Protein AF-A0A0Q5J819-F1 (afdb_monomer_lite)

Sequence (152 aa):
MALVPHTPQAVAESLCVALDPLMTLHGFAAGQPGCSTSTVGVVYCSEHGDFRRRFPALAPDIGYPDDGACTDLNVHIDLDNPARLREVQLDGHGLEELARDAQRDDLQEHIGRLYAVPLGEAIPLLNEVMTAILSTASEASPSERDGPPSPS

Secondary structure (DSSP, 8-state):
-------HHHHHHHHHHHHHHHHHHTTPPPPEEEE-SSEEEEEEEEEHHHHHHH-GGG-TT--S--TT-EEEEEEEEE-SSS-EEEEEEETTEEHHHHHHHTT-GGGHHHHHHHHHS-HHHHHHHHHHHHHHHHHHHHHTS-----PPPPP-

Foldseek 3Di:
DDPDPQALVNLQVVLQVLCVVVLVVLAWDGWDWDDDRFKIKTKTWHQPVVNCLQQVLQPVPDDDRPRPDTFIWMWMWTVPVQIATDFTDTNNHGLCRLCVSLVNNVCPVLSVVRRVDGVVVNSVSVNVSSNSSSVSSRVPPPPPPDDDPDDD

Radius of gyration: 17.73 Å; chains: 1; bounding box: 36×25×71 Å

pLDDT: mean 86.23, std 15.6, range [31.97, 97.94]

Structure (mmCIF, N/CA/C/O backbone):
data_AF-A0A0Q5J819-F1
#
_entry.id   AF-A0A0Q5J819-F1
#
loop_
_atom_site.group_PDB
_atom_site.id
_atom_site.type_symbol
_atom_site.label_atom_id
_atom_site.label_alt_id
_atom_site.label_comp_id
_atom_site.label_asym_id
_atom_site.label_entity_id
_atom_site.label_seq_id
_atom_site.pdbx_PDB_ins_code
_atom_site.Cartn_x
_atom_site.Cartn_y
_atom_site.Cartn_z
_atom_site.occupancy
_atom_site.B_iso_or_equiv
_atom_site.auth_seq_id
_atom_site.auth_comp_id
_atom_site.auth_asym_id
_atom_site.auth_atom_id
_atom_site.pdbx_PDB_model_num
ATOM 1 N N . MET A 1 1 ? 12.360 9.439 -23.973 1.00 37.72 1 MET A N 1
ATOM 2 C CA . MET A 1 1 ? 12.965 9.049 -22.682 1.00 37.72 1 MET A CA 1
ATOM 3 C C . MET A 1 1 ? 13.108 7.542 -22.687 1.00 37.72 1 MET A C 1
ATOM 5 O O . MET A 1 1 ? 12.104 6.869 -22.863 1.00 37.72 1 MET A O 1
ATOM 9 N N . ALA A 1 2 ? 14.335 7.024 -22.621 1.00 31.97 2 ALA A N 1
ATOM 10 C CA . ALA A 1 2 ? 14.568 5.588 -22.512 1.00 31.97 2 ALA A CA 1
ATOM 11 C C . ALA A 1 2 ? 14.198 5.137 -21.092 1.00 31.97 2 ALA A C 1
ATOM 13 O O . ALA A 1 2 ? 14.638 5.762 -20.128 1.00 31.97 2 ALA A O 1
ATOM 14 N N . LEU A 1 3 ? 13.367 4.100 -20.979 1.00 41.97 3 LEU A N 1
ATOM 15 C CA . LEU A 1 3 ? 13.068 3.429 -19.716 1.00 41.97 3 LEU A CA 1
ATOM 16 C C . LEU A 1 3 ? 14.381 2.844 -19.188 1.00 41.97 3 LEU A C 1
ATOM 18 O O . LEU A 1 3 ? 14.974 1.983 -19.836 1.00 41.97 3 LEU A O 1
ATOM 22 N N . VAL A 1 4 ? 14.865 3.342 -18.052 1.00 47.41 4 VAL A N 1
ATOM 23 C CA . VAL A 1 4 ? 15.947 2.676 -17.324 1.00 47.41 4 VAL A CA 1
ATOM 24 C C . VAL A 1 4 ? 15.400 1.299 -16.935 1.00 47.41 4 VAL A C 1
ATOM 26 O O . VAL A 1 4 ? 14.340 1.246 -16.311 1.00 47.41 4 VAL A O 1
ATOM 29 N N . PRO A 1 5 ? 16.036 0.181 -17.331 1.00 51.81 5 PRO A N 1
ATOM 30 C CA . PRO A 1 5 ? 15.616 -1.127 -16.861 1.00 51.81 5 PRO A CA 1
ATOM 31 C C . PRO A 1 5 ? 15.915 -1.188 -15.363 1.00 51.81 5 PRO A C 1
ATOM 33 O O . PRO A 1 5 ? 17.054 -1.400 -14.950 1.00 51.81 5 PRO A O 1
ATOM 36 N N . HIS A 1 6 ? 14.901 -0.934 -14.543 1.00 68.12 6 HIS A N 1
ATOM 37 C CA . HIS A 1 6 ? 14.992 -1.158 -13.112 1.00 68.12 6 HIS A CA 1
ATOM 38 C C . HIS A 1 6 ? 15.023 -2.673 -12.903 1.00 68.12 6 HIS A C 1
ATOM 40 O O . HIS A 1 6 ? 14.129 -3.389 -13.352 1.00 68.12 6 HIS A O 1
ATOM 46 N N . THR A 1 7 ? 16.086 -3.182 -12.279 1.00 88.69 7 THR A N 1
ATOM 47 C CA . THR A 1 7 ? 16.115 -4.577 -11.829 1.00 88.69 7 THR A CA 1
ATOM 48 C C . THR A 1 7 ? 14.938 -4.820 -10.873 1.00 88.69 7 THR A C 1
ATOM 50 O O . THR A 1 7 ? 14.497 -3.867 -10.224 1.00 88.69 7 THR A O 1
ATOM 53 N N . PRO A 1 8 ? 14.443 -6.065 -10.725 1.00 92.06 8 PRO A N 1
ATOM 54 C CA . PRO A 1 8 ? 13.423 -6.386 -9.720 1.00 92.06 8 PRO A CA 1
ATOM 55 C C . PRO A 1 8 ? 13.760 -5.803 -8.337 1.00 92.06 8 PRO A C 1
ATOM 57 O O . PRO A 1 8 ? 12.927 -5.175 -7.691 1.00 92.06 8 PRO A O 1
ATOM 60 N N . GLN A 1 9 ? 15.032 -5.907 -7.943 1.00 92.25 9 GLN A N 1
ATOM 61 C CA . GLN A 1 9 ? 15.551 -5.334 -6.705 1.00 92.25 9 GLN A CA 1
ATOM 62 C C . GLN A 1 9 ? 15.397 -3.803 -6.638 1.00 92.25 9 GLN A C 1
ATOM 64 O O . GLN A 1 9 ? 14.904 -3.287 -5.642 1.00 92.25 9 GLN A O 1
ATOM 69 N N . ALA A 1 10 ? 15.756 -3.069 -7.697 1.00 90.31 10 ALA A N 1
ATOM 70 C CA . ALA A 1 10 ? 15.626 -1.610 -7.720 1.00 90.31 10 ALA A CA 1
ATOM 71 C C . ALA A 1 10 ? 14.158 -1.147 -7.672 1.00 90.31 10 ALA A C 1
ATOM 73 O O . ALA A 1 10 ? 13.861 -0.084 -7.124 1.00 90.31 10 ALA A O 1
ATOM 74 N N . VAL A 1 11 ? 13.235 -1.935 -8.236 1.00 91.50 11 VAL A N 1
ATOM 75 C CA . VAL A 1 11 ? 11.789 -1.692 -8.115 1.00 91.50 11 VAL A CA 1
ATOM 76 C C . VAL A 1 11 ? 11.342 -1.855 -6.662 1.00 91.50 11 VAL A C 1
ATOM 78 O O . VAL A 1 11 ? 10.661 -0.974 -6.141 1.00 91.50 11 VAL A O 1
ATOM 81 N N . ALA A 1 12 ? 11.768 -2.933 -5.997 1.00 93.12 12 ALA A N 1
ATOM 82 C CA . ALA A 1 12 ? 11.450 -3.187 -4.593 1.00 93.12 12 ALA A CA 1
ATOM 83 C C . ALA A 1 12 ? 11.982 -2.074 -3.676 1.00 93.12 12 ALA A C 1
ATOM 85 O O . ALA A 1 12 ? 11.243 -1.525 -2.867 1.00 93.12 12 ALA A O 1
ATOM 86 N N . GLU A 1 13 ? 13.239 -1.669 -3.864 1.00 92.50 13 GLU A N 1
ATOM 87 C CA . GLU A 1 13 ? 13.862 -0.580 -3.102 1.00 92.50 13 GLU A CA 1
ATOM 88 C C . GLU A 1 13 ? 13.149 0.759 -3.316 1.00 92.50 13 GLU A C 1
ATOM 90 O O . GLU A 1 13 ? 12.943 1.508 -2.364 1.00 92.50 13 GLU A O 1
ATOM 95 N N . SER A 1 14 ? 12.729 1.055 -4.551 1.00 91.12 14 SER A N 1
ATOM 96 C CA . SER A 1 14 ? 11.973 2.279 -4.851 1.00 91.12 14 SER A CA 1
ATOM 97 C C . SER A 1 14 ? 10.613 2.292 -4.151 1.00 91.12 14 SER A C 1
ATOM 99 O O . SER A 1 14 ? 10.166 3.346 -3.701 1.00 91.12 14 SER A O 1
ATOM 101 N N . LEU A 1 15 ? 9.969 1.126 -4.037 1.00 93.12 15 LEU A N 1
ATOM 102 C CA . LEU A 1 15 ? 8.721 0.977 -3.298 1.00 93.12 15 LEU A CA 1
ATOM 103 C C . LEU A 1 15 ? 8.937 1.193 -1.793 1.00 93.12 15 LEU A C 1
ATOM 105 O O . LEU A 1 15 ? 8.192 1.969 -1.197 1.00 93.12 15 LEU A O 1
ATOM 109 N N . CYS A 1 16 ? 9.985 0.597 -1.207 1.00 95.94 16 CYS A N 1
ATOM 110 C CA . CYS A 1 16 ? 10.361 0.846 0.189 1.00 95.94 16 CYS A CA 1
ATOM 111 C C . CYS A 1 16 ? 10.594 2.340 0.440 1.00 95.94 16 CYS A C 1
ATOM 113 O O . CYS A 1 16 ? 9.962 2.926 1.308 1.00 95.94 16 CYS A O 1
ATOM 115 N N . VAL A 1 17 ? 11.411 3.006 -0.383 1.00 94.94 17 VAL A N 1
ATOM 116 C CA . VAL A 1 17 ? 11.672 4.452 -0.249 1.00 94.94 17 VAL A CA 1
ATOM 117 C C . VAL A 1 17 ? 10.381 5.278 -0.266 1.00 94.94 17 VAL A C 1
ATOM 119 O O . VAL A 1 17 ? 10.277 6.266 0.462 1.00 94.94 17 VAL A O 1
ATOM 122 N N . ALA A 1 18 ? 9.403 4.890 -1.086 1.00 93.06 18 ALA A N 1
ATOM 123 C CA . ALA A 1 18 ? 8.145 5.613 -1.204 1.00 93.06 18 ALA A CA 1
ATOM 124 C C . ALA A 1 18 ? 7.190 5.381 -0.021 1.00 93.06 18 ALA A C 1
ATOM 126 O O . ALA A 1 18 ? 6.511 6.322 0.393 1.00 93.06 18 ALA A O 1
ATOM 127 N N . LEU A 1 19 ? 7.114 4.155 0.507 1.00 96.06 19 LEU A N 1
ATOM 128 C CA . LEU A 1 19 ? 6.109 3.767 1.502 1.00 96.06 19 LEU A CA 1
ATOM 129 C C . LEU A 1 19 ? 6.643 3.717 2.938 1.00 96.06 19 LEU A C 1
ATOM 131 O O . LEU A 1 19 ? 5.872 3.962 3.863 1.00 96.06 19 LEU A O 1
ATOM 135 N N . ASP A 1 20 ? 7.939 3.475 3.156 1.00 97.62 20 ASP A N 1
ATOM 136 C CA . ASP A 1 20 ? 8.546 3.386 4.492 1.00 97.62 20 ASP A CA 1
ATOM 137 C C . ASP A 1 20 ? 8.203 4.588 5.395 1.00 97.62 20 ASP A C 1
ATOM 139 O O . ASP A 1 20 ? 7.876 4.355 6.563 1.00 97.62 20 ASP A O 1
ATOM 143 N N . PRO A 1 21 ? 8.196 5.856 4.923 1.00 97.19 21 PRO A N 1
ATOM 144 C CA . PRO A 1 21 ? 7.806 6.985 5.769 1.00 97.19 21 PRO A CA 1
ATOM 145 C C . PRO A 1 21 ? 6.373 6.880 6.308 1.00 97.19 21 PRO A C 1
ATOM 147 O O . PRO A 1 21 ? 6.142 7.178 7.477 1.00 97.19 21 PRO A O 1
ATOM 150 N N . LEU A 1 22 ? 5.420 6.432 5.481 1.00 96.31 22 LEU A N 1
ATOM 151 C CA . LEU A 1 22 ? 4.034 6.219 5.905 1.00 96.31 22 LEU A CA 1
ATOM 152 C C . LEU A 1 22 ? 3.940 5.018 6.851 1.00 96.31 22 LEU A C 1
ATOM 154 O O . LEU A 1 22 ? 3.348 5.102 7.924 1.00 96.31 22 LEU A O 1
ATOM 158 N N . MET A 1 23 ? 4.536 3.896 6.456 1.00 97.31 23 MET A N 1
ATOM 159 C CA . MET A 1 23 ? 4.414 2.637 7.187 1.00 97.31 23 MET A CA 1
ATOM 160 C C . MET A 1 23 ? 5.027 2.744 8.587 1.00 97.31 23 MET A C 1
ATOM 162 O O . MET A 1 23 ? 4.404 2.355 9.574 1.00 97.31 23 MET A O 1
ATOM 166 N N . THR A 1 24 ? 6.203 3.363 8.700 1.00 97.00 24 THR A N 1
ATOM 167 C CA . THR A 1 24 ? 6.862 3.581 9.997 1.00 97.00 24 THR A CA 1
ATOM 168 C C . THR A 1 24 ? 6.129 4.588 10.881 1.00 97.00 24 THR A C 1
ATOM 170 O O . THR A 1 24 ? 6.052 4.379 12.093 1.00 97.00 24 THR A O 1
ATOM 173 N N . LEU A 1 25 ? 5.513 5.628 10.303 1.00 95.62 25 LEU A N 1
ATOM 174 C CA . LEU A 1 25 ? 4.631 6.542 11.039 1.00 95.62 25 LEU A CA 1
ATOM 175 C C . LEU A 1 25 ? 3.458 5.792 11.688 1.00 95.62 25 LEU A C 1
ATOM 177 O O . LEU A 1 25 ? 3.072 6.097 12.816 1.00 95.62 25 LEU A O 1
ATOM 181 N N . HIS A 1 26 ? 2.935 4.776 11.003 1.00 94.62 26 HIS A N 1
ATOM 182 C CA . HIS A 1 26 ? 1.870 3.903 11.486 1.00 94.62 26 HIS A CA 1
ATOM 183 C C . HIS A 1 26 ? 2.394 2.622 12.155 1.00 94.62 26 HIS A C 1
ATOM 185 O O . HIS A 1 26 ? 1.689 1.614 12.195 1.00 94.62 26 HIS A O 1
ATOM 191 N N . GLY A 1 27 ? 3.603 2.647 12.724 1.00 94.44 27 GLY A N 1
ATOM 192 C CA . GLY A 1 27 ? 4.108 1.603 13.625 1.00 94.44 27 GLY A CA 1
ATOM 193 C C . GLY A 1 27 ? 4.428 0.258 12.967 1.00 94.44 27 GLY A C 1
ATOM 194 O O . GLY A 1 27 ? 4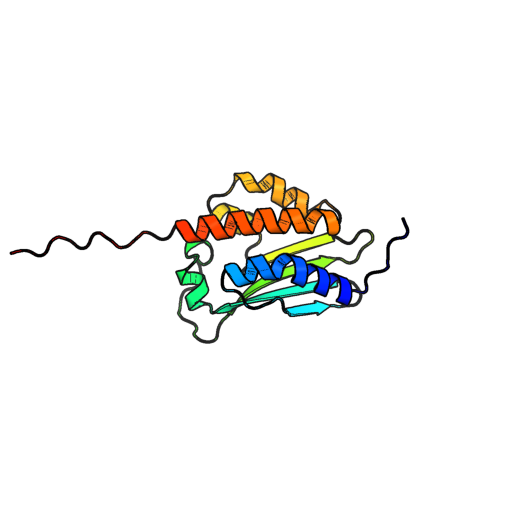.483 -0.761 13.656 1.00 94.44 27 GLY A O 1
ATOM 195 N N . PHE A 1 28 ? 4.631 0.231 11.652 1.00 96.62 28 PHE A N 1
ATOM 196 C CA . PHE A 1 28 ? 5.264 -0.897 10.975 1.00 96.62 28 PHE A CA 1
ATOM 197 C C . PHE A 1 28 ? 6.792 -0.735 10.975 1.00 96.62 28 PHE A C 1
ATOM 199 O O . PHE A 1 28 ? 7.324 0.375 11.026 1.00 96.62 28 PHE A O 1
ATOM 206 N N . ALA A 1 29 ? 7.517 -1.845 10.879 1.00 97.25 29 ALA A N 1
ATOM 207 C CA . ALA A 1 29 ? 8.928 -1.851 10.520 1.00 97.25 29 ALA A CA 1
ATOM 208 C C . ALA A 1 29 ? 9.123 -1.417 9.055 1.00 97.25 29 ALA A C 1
ATOM 210 O O . ALA A 1 29 ? 8.193 -1.473 8.250 1.00 97.25 29 ALA A O 1
ATOM 211 N N . ALA A 1 30 ? 10.347 -1.005 8.707 1.00 97.44 30 ALA A N 1
ATOM 212 C CA . ALA A 1 30 ? 10.716 -0.705 7.323 1.00 97.44 30 ALA A CA 1
ATOM 213 C C . ALA A 1 30 ? 10.487 -1.917 6.405 1.00 97.44 30 ALA A C 1
ATOM 215 O O . ALA A 1 30 ? 10.629 -3.066 6.842 1.00 97.44 30 ALA A O 1
ATOM 216 N N . GLY A 1 31 ? 10.148 -1.648 5.142 1.00 97.12 31 GLY A N 1
ATOM 217 C CA . GLY A 1 31 ? 9.769 -2.681 4.188 1.00 97.12 31 GLY A CA 1
ATOM 218 C C . GLY A 1 31 ? 10.895 -3.677 3.931 1.00 97.12 31 GLY A C 1
ATOM 219 O O . GLY A 1 31 ? 12.049 -3.300 3.720 1.00 97.12 31 GLY A O 1
ATOM 220 N N . GLN A 1 32 ? 10.551 -4.961 3.914 1.00 97.00 32 GLN A N 1
ATOM 221 C CA . GLN A 1 32 ? 11.459 -6.052 3.585 1.00 97.00 32 GLN A CA 1
ATOM 222 C C . GLN A 1 32 ? 11.243 -6.461 2.124 1.00 97.00 32 GLN A C 1
ATOM 224 O O . GLN A 1 32 ? 10.223 -7.084 1.811 1.00 97.00 32 GLN A O 1
ATOM 229 N N . PRO A 1 33 ? 12.159 -6.100 1.208 1.00 95.75 33 PRO A N 1
ATOM 230 C CA . PRO A 1 33 ? 12.006 -6.431 -0.198 1.00 95.75 33 PRO A CA 1
ATOM 231 C C . PRO A 1 33 ? 12.297 -7.914 -0.451 1.00 95.75 33 PRO A C 1
ATOM 233 O O . PRO A 1 33 ? 13.300 -8.463 0.006 1.00 95.75 33 PRO A O 1
ATOM 236 N N . GLY A 1 34 ? 11.447 -8.543 -1.255 1.00 93.25 34 GLY A N 1
ATOM 237 C CA . GLY A 1 34 ? 11.655 -9.856 -1.849 1.00 93.25 34 GLY A CA 1
ATOM 238 C C . GLY A 1 34 ? 11.383 -9.791 -3.348 1.00 93.25 34 GLY A C 1
ATOM 239 O O . GLY A 1 34 ? 10.423 -9.168 -3.794 1.00 93.25 34 GLY A O 1
ATOM 240 N N . CYS A 1 35 ? 12.218 -10.421 -4.167 1.00 92.12 35 CYS A N 1
ATOM 241 C CA . CYS A 1 35 ? 12.024 -10.389 -5.614 1.00 92.12 35 CYS A CA 1
ATOM 242 C C . CYS A 1 35 ? 12.316 -11.732 -6.276 1.00 92.12 35 CYS A C 1
ATOM 244 O O . CYS A 1 35 ? 13.191 -12.488 -5.853 1.00 92.12 35 CYS A O 1
ATOM 246 N N . SER A 1 36 ? 11.600 -11.983 -7.366 1.00 91.12 36 SER A N 1
ATOM 247 C CA . SER A 1 36 ? 11.869 -13.044 -8.327 1.00 91.12 36 SER A CA 1
ATOM 248 C C . SER A 1 36 ? 12.220 -12.436 -9.691 1.00 91.12 36 SER A C 1
ATOM 250 O O . SER A 1 36 ? 12.396 -11.225 -9.834 1.00 91.12 36 SER A O 1
ATOM 252 N N . THR A 1 37 ? 12.325 -13.271 -10.724 1.00 87.81 37 THR A N 1
ATOM 253 C CA . THR A 1 37 ? 12.561 -12.808 -12.098 1.00 87.81 37 THR A CA 1
ATOM 254 C C . THR A 1 37 ? 11.378 -12.055 -12.706 1.00 87.81 37 THR A C 1
ATOM 256 O O . THR A 1 37 ? 11.584 -11.309 -13.657 1.00 87.81 37 THR A O 1
ATOM 259 N N . SER A 1 38 ? 10.157 -12.263 -12.206 1.00 89.38 38 SER A N 1
ATOM 260 C CA . SER A 1 38 ? 8.926 -11.708 -12.794 1.00 89.38 38 SER A CA 1
ATOM 261 C C . SER A 1 38 ? 8.037 -10.967 -11.798 1.00 89.38 38 SER A C 1
ATOM 263 O O . SER A 1 38 ? 7.065 -10.339 -12.207 1.00 89.38 38 SER A O 1
ATOM 265 N N . THR A 1 39 ? 8.355 -11.025 -10.506 1.00 93.50 39 THR A N 1
ATOM 266 C CA . THR A 1 39 ? 7.551 -10.408 -9.449 1.00 93.50 39 THR A CA 1
ATOM 267 C C . THR A 1 39 ? 8.423 -9.743 -8.397 1.00 93.50 39 THR A C 1
ATOM 269 O O . THR A 1 39 ? 9.552 -10.165 -8.134 1.00 93.50 39 THR A O 1
ATOM 272 N N . VAL A 1 40 ? 7.869 -8.715 -7.768 1.00 95.56 40 VAL A N 1
ATOM 273 C CA . VAL A 1 40 ? 8.416 -8.065 -6.575 1.00 95.56 40 VAL A CA 1
ATOM 274 C C . VAL A 1 40 ? 7.363 -8.119 -5.479 1.00 95.56 40 VAL A C 1
ATOM 276 O O . VAL A 1 40 ? 6.181 -7.939 -5.753 1.00 95.56 40 VAL A O 1
ATOM 279 N N . GLY A 1 41 ? 7.796 -8.382 -4.253 1.00 96.38 41 GLY A N 1
ATOM 280 C CA . GLY A 1 41 ? 7.010 -8.274 -3.035 1.00 96.38 41 GLY A CA 1
ATOM 281 C C . GLY A 1 41 ? 7.738 -7.384 -2.032 1.00 96.38 41 GLY A C 1
ATOM 282 O O . GLY A 1 41 ? 8.963 -7.436 -1.933 1.00 96.38 41 GLY A O 1
ATOM 283 N N . VAL A 1 42 ? 7.005 -6.574 -1.282 1.00 97.94 42 VAL A N 1
ATOM 284 C CA . VAL A 1 42 ? 7.524 -5.889 -0.095 1.00 97.94 42 VAL A CA 1
ATOM 285 C C . VAL A 1 42 ? 6.596 -6.199 1.063 1.00 97.94 42 VAL A C 1
ATOM 287 O O . VAL A 1 42 ? 5.382 -6.052 0.929 1.00 97.94 42 VAL A O 1
ATOM 290 N N . VAL A 1 43 ? 7.178 -6.633 2.178 1.00 97.75 43 VAL A N 1
ATOM 291 C CA . VAL A 1 43 ? 6.441 -6.954 3.402 1.00 97.75 43 VAL A CA 1
ATOM 292 C C . VAL A 1 43 ? 6.736 -5.901 4.458 1.00 97.75 43 VAL A C 1
ATOM 294 O O . VAL A 1 43 ? 7.899 -5.588 4.721 1.00 97.75 43 VAL A O 1
ATOM 297 N N . TYR A 1 44 ? 5.687 -5.372 5.076 1.00 97.94 44 TYR A N 1
ATOM 298 C CA . TYR A 1 44 ? 5.766 -4.493 6.235 1.00 97.94 44 TYR A CA 1
ATOM 299 C C . TYR A 1 44 ? 5.175 -5.195 7.440 1.00 97.94 44 TYR A C 1
ATOM 301 O O . TYR A 1 44 ? 4.039 -5.648 7.395 1.00 97.94 44 TYR A O 1
ATOM 309 N N . CYS A 1 45 ? 5.927 -5.225 8.530 1.00 95.50 45 CYS A N 1
ATOM 310 C CA . CYS A 1 45 ? 5.588 -5.984 9.723 1.00 95.50 45 CYS A CA 1
ATOM 311 C C . CYS A 1 45 ? 5.250 -5.050 10.889 1.00 95.50 45 CYS A C 1
ATOM 313 O O . CYS A 1 45 ? 6.048 -4.169 11.201 1.00 95.50 45 CYS A O 1
ATOM 315 N N . SER A 1 46 ? 4.123 -5.249 11.570 1.00 94.06 46 SER A N 1
ATOM 316 C CA . SER A 1 46 ? 3.828 -4.616 12.864 1.00 94.06 46 SER A CA 1
ATOM 317 C C . SER A 1 46 ? 3.542 -5.676 13.925 1.00 94.06 46 SER A C 1
ATOM 319 O O . SER A 1 46 ? 3.011 -6.743 13.618 1.00 94.06 46 SER A O 1
ATOM 321 N N . GLU A 1 47 ? 3.916 -5.414 15.177 1.00 91.56 47 GLU A N 1
ATOM 322 C CA . GLU A 1 47 ? 3.584 -6.319 16.280 1.00 91.56 47 GLU A CA 1
ATOM 323 C C . GLU A 1 47 ? 2.061 -6.443 16.383 1.00 91.56 47 GLU A C 1
ATOM 325 O O . GLU A 1 47 ? 1.354 -5.438 16.471 1.00 91.56 47 GLU A O 1
ATOM 330 N N . HIS A 1 48 ? 1.559 -7.676 16.380 1.00 88.56 48 HIS A N 1
ATOM 331 C CA . HIS A 1 48 ? 0.136 -7.948 16.226 1.00 88.56 48 HIS A CA 1
ATOM 332 C C . HIS A 1 48 ? -0.732 -7.255 17.294 1.00 88.56 48 HIS A C 1
ATOM 334 O O . HIS A 1 48 ? -1.727 -6.588 16.993 1.00 88.56 48 HIS A O 1
ATOM 340 N N . GLY A 1 49 ? -0.323 -7.359 18.565 1.00 87.25 49 GLY A N 1
ATOM 341 C CA . GLY A 1 49 ? -1.030 -6.734 19.685 1.00 87.25 49 GLY A CA 1
ATOM 342 C C . GLY A 1 49 ? -1.037 -5.203 19.619 1.00 87.25 49 GLY A C 1
ATOM 343 O O . GLY A 1 49 ? -2.051 -4.572 19.928 1.00 87.25 49 GLY A O 1
ATOM 344 N N . ASP A 1 50 ? 0.070 -4.599 19.180 1.00 88.75 50 ASP A N 1
ATOM 345 C CA . ASP A 1 50 ? 0.163 -3.150 19.001 1.00 88.75 50 ASP A CA 1
ATOM 346 C C . ASP A 1 50 ? -0.674 -2.665 17.810 1.00 88.75 50 ASP A C 1
ATOM 348 O O . ASP A 1 50 ? -1.428 -1.700 17.951 1.00 88.75 50 ASP A O 1
ATOM 352 N N . PHE A 1 51 ? -0.598 -3.357 16.668 1.00 91.56 51 PHE A N 1
ATOM 353 C CA . PHE A 1 51 ? -1.382 -3.036 15.479 1.00 91.56 51 PHE A CA 1
ATOM 354 C C . PHE A 1 51 ? -2.878 -3.032 15.795 1.00 91.56 51 PHE A C 1
ATOM 356 O O . PHE A 1 51 ? -3.552 -2.026 15.577 1.00 91.56 51 PHE A O 1
ATOM 363 N N . ARG A 1 52 ? -3.386 -4.109 16.405 1.00 89.06 52 ARG A N 1
ATOM 364 C CA . ARG A 1 52 ? -4.799 -4.226 16.779 1.00 89.06 52 ARG A CA 1
ATOM 365 C C . ARG A 1 52 ? -5.251 -3.122 17.731 1.00 89.06 52 ARG A C 1
ATOM 367 O O . ARG A 1 52 ? -6.355 -2.603 17.593 1.00 89.06 52 ARG A O 1
ATOM 374 N N . ARG A 1 53 ? -4.414 -2.761 18.708 1.00 87.75 53 ARG A N 1
ATOM 375 C CA . ARG A 1 53 ? -4.716 -1.670 19.645 1.00 87.75 53 ARG A CA 1
ATOM 376 C C . ARG A 1 53 ? -4.861 -0.330 18.923 1.00 87.75 53 ARG A C 1
ATOM 378 O O . ARG A 1 53 ? -5.665 0.491 19.349 1.00 87.75 53 ARG A O 1
ATOM 385 N N . ARG A 1 54 ? -4.076 -0.098 17.868 1.00 90.31 54 ARG A N 1
ATOM 386 C CA . ARG A 1 54 ? -4.097 1.152 17.098 1.00 90.31 54 ARG A CA 1
ATOM 387 C C . ARG A 1 54 ? -5.174 1.166 16.017 1.00 90.31 54 ARG A C 1
ATOM 389 O O . ARG A 1 54 ? -5.745 2.221 15.782 1.00 90.31 54 ARG A O 1
ATOM 396 N N . PHE A 1 55 ? -5.473 0.024 15.401 1.00 92.25 55 PHE A N 1
ATOM 397 C CA . PHE A 1 55 ? -6.414 -0.097 14.284 1.00 92.25 55 PHE A CA 1
ATOM 398 C C . PHE A 1 55 ? -7.421 -1.237 14.507 1.00 92.25 55 PHE A C 1
ATOM 400 O O . PHE A 1 55 ? -7.444 -2.207 13.747 1.00 92.25 55 PHE A O 1
ATOM 407 N N . PRO A 1 56 ? -8.286 -1.150 15.532 1.00 88.31 56 PRO A N 1
ATOM 408 C CA . PRO A 1 56 ? -9.190 -2.246 15.890 1.00 88.31 56 PRO A CA 1
ATOM 409 C C . PRO A 1 56 ? -10.165 -2.623 14.766 1.00 88.31 56 PRO A C 1
ATOM 411 O O . PRO A 1 56 ? -10.568 -3.779 14.676 1.00 88.31 56 PRO A O 1
ATOM 414 N N . ALA A 1 57 ? -10.517 -1.670 13.897 1.00 89.81 57 ALA A N 1
ATOM 415 C CA . ALA A 1 57 ? -11.385 -1.908 12.747 1.00 89.81 57 ALA A CA 1
ATOM 416 C C . ALA A 1 57 ? -10.718 -2.751 11.646 1.00 89.81 57 ALA A C 1
ATOM 418 O O . ALA A 1 57 ? -11.415 -3.466 10.945 1.00 89.81 57 ALA A O 1
ATOM 419 N N . LEU A 1 58 ? -9.386 -2.702 11.520 1.00 90.69 58 LEU A N 1
ATOM 420 C CA . LEU A 1 58 ? -8.630 -3.420 10.480 1.00 90.69 58 LEU A CA 1
ATOM 421 C C . LEU A 1 58 ? -8.148 -4.807 10.931 1.00 90.69 58 LEU A C 1
ATOM 423 O O . LEU A 1 58 ? -7.457 -5.488 10.183 1.00 90.69 58 LEU A O 1
ATOM 427 N N . ALA A 1 59 ? -8.463 -5.202 12.165 1.00 84.38 59 ALA A N 1
ATOM 428 C CA . ALA A 1 59 ? -8.059 -6.471 12.763 1.00 84.38 59 ALA A CA 1
ATOM 429 C C . ALA A 1 59 ? -9.235 -7.174 13.488 1.00 84.38 59 ALA A C 1
ATOM 431 O O . ALA A 1 59 ? -9.086 -7.557 14.657 1.00 84.38 59 ALA A O 1
ATOM 432 N N . PRO A 1 60 ? -10.423 -7.319 12.857 1.00 68.06 60 PRO A N 1
ATOM 433 C CA . PRO A 1 60 ? -11.623 -7.807 13.542 1.00 68.06 60 PRO A CA 1
ATOM 434 C C . PRO A 1 60 ? -11.545 -9.295 13.917 1.00 68.06 60 PRO A C 1
ATOM 436 O O . PRO A 1 60 ? -12.059 -9.686 14.967 1.00 68.06 60 PRO A O 1
ATOM 439 N N . ASP A 1 61 ? -10.867 -10.109 13.103 1.00 72.12 61 ASP A N 1
ATOM 440 C CA . ASP A 1 61 ? -10.886 -11.573 13.215 1.00 72.12 61 ASP A CA 1
ATOM 441 C C . ASP A 1 61 ? -9.744 -12.155 14.055 1.00 72.12 61 ASP A C 1
ATOM 443 O O . ASP A 1 61 ? -9.719 -13.361 14.324 1.00 72.12 61 ASP A O 1
ATOM 447 N N . ILE A 1 62 ? -8.807 -11.328 14.530 1.00 66.19 62 ILE A N 1
ATOM 448 C CA . ILE A 1 62 ? -7.712 -11.862 15.336 1.00 66.19 62 ILE A CA 1
ATOM 449 C C . ILE A 1 62 ? -8.156 -12.039 16.790 1.00 66.19 62 ILE A C 1
ATOM 451 O O . ILE A 1 62 ? -8.419 -11.089 17.523 1.00 66.19 62 ILE A O 1
ATOM 455 N N . GLY A 1 63 ? -8.276 -13.296 17.220 1.00 59.28 63 GLY A N 1
ATOM 456 C CA . GLY A 1 63 ? -8.930 -13.670 18.478 1.00 59.28 63 GLY A CA 1
ATOM 457 C C . GLY A 1 63 ? -8.070 -13.631 19.745 1.00 59.28 63 GLY A C 1
ATOM 458 O O . GLY A 1 63 ? -8.642 -13.617 20.834 1.00 59.28 63 GLY A O 1
ATOM 459 N N . TYR A 1 64 ? -6.735 -13.599 19.655 1.00 60.12 64 TYR A N 1
ATOM 460 C CA . TYR A 1 64 ? -5.859 -13.772 20.826 1.00 60.12 64 TYR A CA 1
ATOM 461 C C . TYR A 1 64 ? -4.570 -12.942 20.732 1.00 60.12 64 TYR A C 1
ATOM 463 O O . TYR A 1 64 ? -4.105 -12.689 19.622 1.00 60.12 64 TYR A O 1
ATOM 471 N N . PRO A 1 65 ? -3.984 -12.520 21.871 1.00 58.12 65 PRO A N 1
ATOM 472 C CA . PRO A 1 65 ? -2.626 -11.996 21.897 1.00 58.12 65 PRO A CA 1
ATOM 473 C C . PRO A 1 65 ? -1.668 -13.146 21.574 1.00 58.12 65 PRO A C 1
ATOM 475 O O . PRO A 1 65 ? -1.355 -13.976 22.425 1.00 58.12 65 PRO A O 1
ATOM 478 N N . ASP A 1 66 ? -1.287 -13.249 20.307 1.00 67.88 66 ASP A N 1
ATOM 479 C CA . ASP A 1 66 ? -0.150 -14.057 19.894 1.00 67.88 66 ASP A CA 1
ATOM 480 C C . ASP A 1 66 ? 1.082 -13.152 19.932 1.00 67.88 66 ASP A C 1
ATOM 482 O O . ASP A 1 66 ? 1.376 -12.432 18.980 1.00 67.88 66 ASP A O 1
ATOM 486 N N . ASP A 1 67 ? 1.766 -13.155 21.079 1.00 62.91 67 ASP A N 1
ATOM 487 C CA . ASP A 1 67 ? 2.923 -12.296 21.372 1.00 62.91 67 ASP A CA 1
ATOM 488 C C . ASP A 1 67 ? 4.115 -12.529 20.410 1.00 62.91 67 A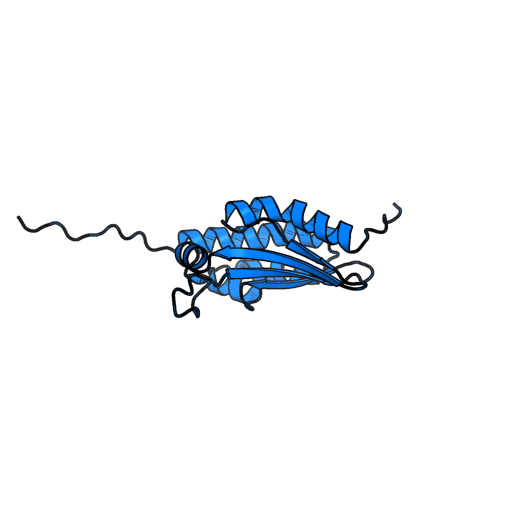SP A C 1
ATOM 490 O O . ASP A 1 67 ? 5.103 -11.797 20.460 1.00 62.91 67 ASP A O 1
ATOM 494 N N . GLY A 1 68 ? 4.051 -13.548 19.540 1.00 68.38 68 GLY A N 1
ATOM 495 C CA . GLY A 1 68 ? 5.031 -13.801 18.481 1.00 68.38 68 GLY A CA 1
ATOM 496 C C . GLY A 1 68 ? 4.533 -13.520 17.061 1.00 68.38 68 GLY A C 1
ATOM 497 O O . GLY A 1 68 ? 5.347 -13.538 16.134 1.00 68.38 68 GLY A O 1
ATOM 498 N N . ALA A 1 69 ? 3.233 -13.277 16.869 1.00 80.44 69 ALA A N 1
ATOM 499 C CA . ALA A 1 69 ? 2.672 -13.007 15.554 1.00 80.44 69 ALA A CA 1
ATOM 500 C C . ALA A 1 69 ? 2.935 -11.565 15.117 1.00 80.44 69 ALA A C 1
ATOM 502 O O . ALA A 1 69 ? 3.030 -10.623 15.910 1.00 80.44 69 ALA A O 1
ATOM 503 N N . CYS A 1 70 ? 3.019 -11.399 13.808 1.00 88.12 70 CYS A N 1
ATOM 504 C CA . CYS A 1 70 ? 3.128 -10.112 13.160 1.00 88.12 70 CYS A CA 1
ATOM 505 C C . CYS A 1 70 ? 1.881 -9.900 12.306 1.00 88.12 70 CYS A C 1
ATOM 507 O O . CYS A 1 70 ? 1.422 -10.851 11.684 1.00 88.12 70 CYS A O 1
ATOM 509 N N . THR A 1 71 ? 1.352 -8.678 12.294 1.00 91.50 71 THR A N 1
ATOM 510 C CA . THR A 1 71 ? 0.450 -8.244 11.227 1.00 91.50 71 THR A CA 1
ATOM 511 C C . THR A 1 71 ? 1.285 -7.759 10.054 1.00 91.50 71 THR A C 1
ATOM 513 O O . THR A 1 71 ? 2.122 -6.860 10.219 1.00 91.50 71 THR A O 1
ATOM 516 N N . ASP A 1 72 ? 1.062 -8.349 8.886 1.00 93.81 72 ASP A N 1
ATOM 517 C CA . ASP A 1 72 ? 1.821 -8.075 7.677 1.00 93.81 72 ASP A CA 1
ATOM 518 C C . ASP A 1 72 ? 0.998 -7.351 6.608 1.00 93.81 72 ASP A C 1
ATOM 520 O O . ASP A 1 72 ? -0.100 -7.758 6.241 1.00 93.81 72 ASP A O 1
ATOM 524 N N . LEU A 1 73 ? 1.554 -6.252 6.088 1.00 97.19 73 LEU A N 1
ATOM 525 C CA . LEU A 1 73 ? 1.107 -5.653 4.835 1.00 97.19 73 LEU A CA 1
ATOM 526 C C . LEU A 1 73 ? 2.029 -6.129 3.713 1.00 97.19 73 LEU A C 1
ATOM 528 O O . LEU A 1 73 ? 3.205 -5.760 3.669 1.00 97.19 73 LEU A O 1
ATOM 532 N N . ASN A 1 74 ? 1.479 -6.891 2.776 1.00 97.56 74 ASN A N 1
ATOM 533 C CA . ASN A 1 74 ? 2.165 -7.346 1.577 1.00 97.56 74 ASN A CA 1
ATOM 534 C C . ASN A 1 74 ? 1.795 -6.460 0.393 1.00 97.56 74 ASN A C 1
ATOM 536 O O . ASN A 1 74 ? 0.617 -6.248 0.111 1.00 97.56 74 ASN A O 1
ATOM 540 N N . VAL A 1 75 ? 2.800 -5.982 -0.335 1.00 97.81 75 VAL A N 1
ATOM 541 C CA . VAL A 1 75 ? 2.640 -5.237 -1.586 1.00 97.81 75 VAL A CA 1
ATOM 542 C C . VAL A 1 75 ? 3.314 -6.023 -2.697 1.00 97.81 75 VAL A C 1
ATOM 544 O O . VAL A 1 75 ? 4.533 -6.182 -2.680 1.00 97.81 75 VAL A O 1
ATOM 547 N N . HIS A 1 76 ? 2.544 -6.491 -3.676 1.00 97.31 76 HIS A N 1
ATOM 548 C CA . HIS A 1 76 ? 3.061 -7.282 -4.789 1.00 97.31 76 HIS A CA 1
ATOM 549 C C . HIS A 1 76 ? 2.930 -6.551 -6.121 1.00 97.31 76 HIS A C 1
ATOM 551 O O . HIS A 1 76 ? 1.927 -5.897 -6.417 1.00 97.31 76 HIS A O 1
ATOM 557 N N . ILE A 1 77 ? 3.954 -6.704 -6.952 1.00 96.44 77 ILE A N 1
ATOM 558 C CA . ILE A 1 77 ? 4.110 -6.054 -8.249 1.00 96.44 77 ILE A CA 1
ATOM 559 C C . ILE A 1 77 ? 4.422 -7.126 -9.290 1.00 96.44 77 ILE A C 1
ATOM 561 O O . ILE A 1 77 ? 5.338 -7.934 -9.100 1.00 96.44 77 ILE A O 1
ATOM 565 N N . ASP A 1 78 ? 3.719 -7.071 -10.417 1.00 95.19 78 ASP A N 1
ATOM 566 C CA . ASP A 1 78 ? 4.087 -7.810 -11.622 1.00 95.19 78 ASP A CA 1
ATOM 567 C C . ASP A 1 78 ? 5.022 -6.950 -12.484 1.00 95.19 78 ASP A C 1
ATOM 569 O O . ASP A 1 78 ? 4.762 -5.769 -12.743 1.00 95.19 78 ASP A O 1
ATOM 573 N N . LEU A 1 79 ? 6.133 -7.545 -12.928 1.00 92.12 79 LEU A N 1
ATOM 574 C CA . LEU A 1 79 ? 7.180 -6.869 -13.706 1.00 92.12 79 LEU A CA 1
ATOM 575 C C . LEU A 1 79 ? 6.969 -6.964 -15.225 1.00 92.12 79 LEU A C 1
ATOM 577 O O . LEU A 1 79 ? 7.932 -6.915 -15.995 1.00 92.12 79 LEU A O 1
ATOM 581 N N . ASP A 1 80 ? 5.716 -7.090 -15.660 1.00 87.38 80 ASP A N 1
ATOM 582 C CA . ASP A 1 80 ? 5.353 -6.981 -17.073 1.00 87.38 80 ASP A CA 1
ATOM 583 C C . ASP A 1 80 ? 5.702 -5.588 -17.630 1.00 87.38 80 ASP A C 1
ATOM 585 O O . ASP A 1 80 ? 6.160 -4.703 -16.911 1.00 87.38 80 ASP A O 1
ATOM 589 N N . ASN A 1 81 ? 5.534 -5.363 -18.937 1.00 84.00 81 ASN A N 1
ATOM 590 C CA . ASN A 1 81 ? 5.776 -4.050 -19.541 1.00 84.00 81 ASN A CA 1
ATOM 591 C C . ASN A 1 81 ? 4.445 -3.356 -19.897 1.00 84.00 81 ASN A C 1
ATOM 593 O O . ASN A 1 81 ? 3.834 -3.728 -20.904 1.00 84.00 81 ASN A O 1
ATOM 597 N N . PRO A 1 82 ? 3.995 -2.338 -19.134 1.00 89.12 82 PRO A N 1
ATOM 598 C CA . PRO A 1 82 ? 4.658 -1.721 -17.976 1.00 89.12 82 PRO A CA 1
ATOM 599 C C . PRO A 1 82 ? 4.438 -2.498 -16.668 1.00 89.12 82 PRO A C 1
ATOM 601 O O . PRO A 1 82 ? 3.436 -3.202 -16.545 1.00 89.12 82 PRO A O 1
ATOM 604 N N . ALA A 1 83 ? 5.337 -2.313 -15.691 1.00 92.69 83 ALA A N 1
ATOM 605 C CA . ALA A 1 83 ? 5.209 -2.928 -14.370 1.00 92.69 83 ALA A CA 1
ATOM 606 C C . ALA A 1 83 ? 3.987 -2.350 -13.653 1.00 92.69 83 ALA A C 1
ATOM 608 O O . ALA A 1 83 ? 3.683 -1.162 -13.823 1.00 92.69 83 ALA A O 1
ATOM 609 N N . ARG A 1 84 ? 3.283 -3.166 -12.867 1.00 95.25 84 ARG A N 1
ATOM 610 C CA . ARG A 1 84 ? 2.000 -2.795 -12.250 1.00 95.25 84 ARG A CA 1
ATOM 611 C C . ARG A 1 84 ? 1.869 -3.361 -10.853 1.00 95.25 84 ARG A C 1
ATOM 613 O O . ARG A 1 84 ? 2.405 -4.423 -10.550 1.00 95.25 84 ARG A O 1
ATOM 620 N N . LEU A 1 85 ? 1.115 -2.649 -10.024 1.00 96.38 85 LEU A N 1
ATOM 621 C CA . LEU A 1 85 ? 0.653 -3.197 -8.762 1.00 96.38 85 LEU A CA 1
ATOM 622 C C . LEU A 1 85 ? -0.281 -4.373 -9.060 1.00 96.38 85 LEU A C 1
ATOM 624 O O . LEU A 1 85 ? -1.205 -4.235 -9.860 1.00 96.38 85 LEU A O 1
ATOM 628 N N . ARG A 1 86 ? -0.026 -5.514 -8.427 1.00 95.88 86 ARG A N 1
ATOM 629 C CA . ARG A 1 86 ? -0.845 -6.719 -8.559 1.00 95.88 86 ARG A CA 1
ATOM 630 C C . ARG A 1 86 ? -1.834 -6.833 -7.411 1.00 95.88 86 ARG A C 1
ATOM 632 O O . ARG A 1 86 ? -3.018 -7.039 -7.638 1.00 95.88 86 ARG A O 1
ATOM 639 N N . GLU A 1 87 ? -1.341 -6.709 -6.186 1.00 96.12 87 GLU A N 1
ATOM 640 C CA . GLU A 1 87 ? -2.144 -6.869 -4.976 1.00 96.12 87 GLU A CA 1
ATOM 641 C C . GLU A 1 87 ? -1.498 -6.132 -3.803 1.00 96.12 87 GLU A C 1
ATOM 643 O O . GLU A 1 87 ? -0.280 -5.945 -3.753 1.00 96.12 87 GLU A O 1
ATOM 648 N N . VAL A 1 88 ? -2.348 -5.701 -2.872 1.00 97.75 88 VAL A N 1
ATOM 649 C CA . VAL A 1 88 ? -1.952 -5.167 -1.569 1.00 97.75 88 VAL A CA 1
ATOM 650 C C . VAL A 1 88 ? -2.885 -5.777 -0.539 1.00 97.75 88 VAL A C 1
ATOM 652 O O . VAL A 1 88 ? -4.103 -5.669 -0.698 1.00 97.75 88 VAL A O 1
ATOM 655 N N . GLN A 1 89 ? -2.318 -6.445 0.460 1.00 96.81 89 GLN A N 1
ATOM 656 C CA . GLN A 1 89 ? -3.072 -7.204 1.454 1.00 96.81 89 GLN A CA 1
ATOM 657 C C . GLN A 1 89 ? -2.511 -6.964 2.848 1.00 96.81 89 GLN A C 1
ATOM 659 O O . GLN A 1 89 ? -1.297 -7.015 3.019 1.00 96.81 89 GLN A O 1
ATOM 664 N N . LEU A 1 90 ? -3.388 -6.742 3.821 1.00 95.12 90 LEU A N 1
ATOM 665 C CA . LEU A 1 90 ? -3.061 -6.702 5.244 1.00 95.12 90 LEU A CA 1
ATOM 666 C C . LEU A 1 90 ? -3.631 -7.959 5.904 1.00 95.12 90 LEU A C 1
ATOM 668 O O . LEU A 1 90 ? -4.848 -8.123 5.899 1.00 95.12 90 LEU A O 1
ATOM 672 N N . ASP A 1 91 ? -2.782 -8.853 6.411 1.00 91.19 91 ASP A N 1
ATOM 673 C CA . ASP A 1 91 ? -3.190 -10.152 6.981 1.00 91.19 91 ASP A CA 1
ATOM 674 C C . ASP A 1 91 ? -4.178 -10.926 6.072 1.00 91.19 91 ASP A C 1
ATOM 676 O O . ASP A 1 91 ? -5.107 -11.591 6.526 1.00 91.19 91 ASP A O 1
ATOM 680 N N . GLY A 1 92 ? -3.992 -10.823 4.750 1.00 90.94 92 GLY A N 1
ATOM 681 C CA . GLY A 1 92 ? -4.844 -11.457 3.734 1.00 90.94 92 GLY A CA 1
ATOM 682 C C . GLY A 1 92 ? -6.078 -10.654 3.295 1.00 90.94 92 GLY A C 1
ATOM 683 O O . GLY A 1 92 ? -6.706 -11.025 2.303 1.00 90.94 92 GLY A O 1
ATOM 684 N N . HIS A 1 93 ? -6.397 -9.534 3.949 1.00 94.38 93 HIS A N 1
ATOM 685 C CA . HIS A 1 93 ? -7.498 -8.647 3.561 1.00 94.38 93 HIS A CA 1
ATOM 686 C C . HIS A 1 93 ? -7.031 -7.624 2.517 1.00 94.38 93 HIS A C 1
ATOM 688 O O . HIS A 1 93 ? -6.052 -6.902 2.717 1.00 94.38 93 HIS A O 1
ATOM 694 N N . GLY A 1 94 ? -7.724 -7.551 1.379 1.00 95.81 94 GLY A N 1
ATOM 695 C CA . GLY A 1 94 ? -7.389 -6.625 0.290 1.00 95.81 94 GLY A CA 1
ATOM 696 C C . GLY A 1 94 ? -7.825 -5.178 0.558 1.00 95.81 94 GLY A C 1
ATOM 697 O O . GLY A 1 94 ? -8.689 -4.922 1.393 1.00 95.81 94 GLY A O 1
ATOM 698 N N . LEU A 1 95 ? -7.294 -4.214 -0.206 1.00 96.50 95 LEU A N 1
ATOM 699 C CA . LEU A 1 95 ? -7.596 -2.780 -0.022 1.00 96.50 95 LEU A CA 1
ATOM 700 C C . LEU A 1 95 ? -9.091 -2.431 -0.041 1.00 96.50 95 LEU A C 1
ATOM 702 O O . LEU A 1 95 ? -9.511 -1.556 0.708 1.00 96.50 95 LEU A O 1
ATOM 706 N N . GLU A 1 96 ? -9.897 -3.088 -0.878 1.00 95.88 96 GLU A N 1
ATOM 707 C CA . GLU A 1 96 ? -11.345 -2.826 -0.952 1.00 95.88 96 GLU A CA 1
ATOM 708 C C . GLU A 1 96 ? -12.075 -3.201 0.342 1.00 95.88 96 GLU A C 1
ATOM 710 O O . GLU A 1 96 ? -13.070 -2.572 0.705 1.00 95.88 96 GLU A O 1
ATOM 715 N N . GLU A 1 97 ? -11.602 -4.245 1.022 1.00 95.25 97 GLU A N 1
ATOM 716 C CA . GLU A 1 97 ? -12.115 -4.693 2.313 1.00 95.25 97 GLU A CA 1
ATOM 717 C C . GLU A 1 97 ? -11.634 -3.777 3.431 1.00 95.25 97 GLU A C 1
ATOM 719 O O . GLU A 1 97 ? -12.458 -3.216 4.146 1.00 95.25 97 GLU A O 1
ATOM 724 N N . LEU A 1 98 ? -10.332 -3.488 3.471 1.00 95.12 98 LEU A N 1
ATOM 725 C CA . LEU A 1 98 ? -9.749 -2.558 4.440 1.00 95.12 98 LEU A CA 1
ATOM 726 C C . LEU A 1 98 ? -10.375 -1.159 4.360 1.00 95.12 98 LEU A C 1
ATOM 728 O O . LEU A 1 98 ? -10.585 -0.512 5.383 1.00 95.12 98 LEU A O 1
ATOM 732 N N . ALA A 1 99 ? -10.701 -0.683 3.156 1.00 95.50 99 ALA A N 1
ATOM 733 C CA . ALA A 1 99 ? -11.402 0.582 2.973 1.00 95.50 99 ALA A CA 1
ATOM 734 C C . ALA A 1 99 ? -12.827 0.536 3.537 1.00 95.50 99 ALA A C 1
ATOM 736 O O . ALA A 1 99 ? -13.244 1.498 4.175 1.00 95.50 99 ALA A O 1
ATOM 737 N N . ARG A 1 100 ? -13.562 -0.568 3.356 1.00 94.44 100 ARG A N 1
ATOM 738 C CA . ARG A 1 100 ? -14.893 -0.750 3.964 1.00 94.44 100 ARG A CA 1
ATOM 739 C C . ARG A 1 100 ? -14.810 -0.767 5.486 1.00 94.44 100 ARG A C 1
ATOM 741 O O . ARG A 1 100 ? -15.575 -0.062 6.140 1.00 94.44 100 ARG A O 1
ATOM 748 N N . ASP A 1 101 ? -13.847 -1.497 6.035 1.00 92.81 101 ASP A N 1
ATOM 749 C CA . ASP A 1 101 ? -13.645 -1.611 7.480 1.00 92.81 101 ASP A CA 1
ATOM 750 C C . ASP A 1 101 ? -13.220 -0.274 8.106 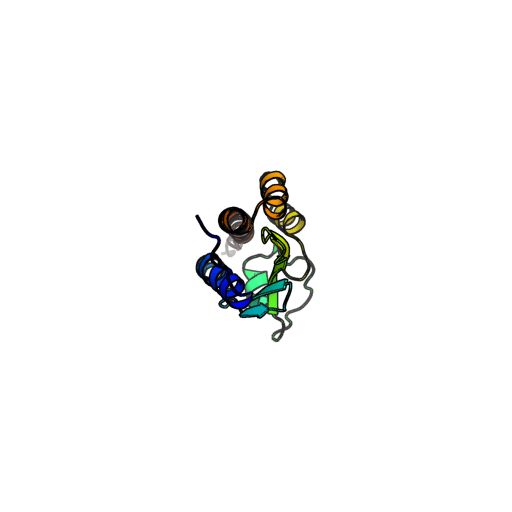1.00 92.81 101 ASP A C 1
ATOM 752 O O . ASP A 1 101 ? -13.687 0.096 9.184 1.00 92.81 101 ASP A O 1
ATOM 756 N N . ALA A 1 102 ? -12.422 0.519 7.385 1.00 93.00 102 ALA A N 1
ATOM 757 C CA . ALA A 1 102 ? -12.089 1.897 7.747 1.00 93.00 102 ALA A CA 1
ATOM 758 C C . ALA A 1 102 ? -13.216 2.913 7.467 1.00 93.00 102 ALA A C 1
ATOM 760 O O . ALA A 1 102 ? -13.014 4.105 7.686 1.00 93.00 102 ALA A O 1
ATOM 761 N N . GLN A 1 103 ? -14.388 2.485 6.980 1.00 94.00 103 GLN A N 1
ATOM 762 C CA . GLN A 1 103 ? -15.519 3.349 6.606 1.00 94.00 103 GLN A CA 1
ATOM 763 C C . GLN A 1 103 ? -15.183 4.383 5.511 1.00 94.00 103 GLN A C 1
ATOM 765 O O . GLN A 1 103 ? -15.643 5.526 5.537 1.00 94.00 103 GLN A O 1
ATOM 770 N N . ARG A 1 104 ? -14.371 3.975 4.532 1.00 94.38 104 ARG A N 1
ATOM 771 C CA . ARG A 1 104 ? -13.854 4.770 3.408 1.00 94.38 104 ARG A CA 1
ATOM 772 C C . ARG A 1 104 ? -14.272 4.209 2.049 1.00 94.38 104 ARG A C 1
ATOM 774 O O . ARG A 1 104 ? -13.458 4.022 1.144 1.00 94.38 104 ARG A O 1
ATOM 781 N N . ASP A 1 105 ? -15.572 3.976 1.879 1.00 93.56 105 ASP A N 1
ATOM 782 C CA . ASP A 1 105 ? -16.167 3.557 0.599 1.00 93.56 105 ASP A CA 1
ATOM 783 C C . ASP A 1 105 ? -15.919 4.554 -0.551 1.00 93.56 105 ASP A C 1
ATOM 785 O O . ASP A 1 105 ? -16.004 4.197 -1.725 1.00 93.56 105 ASP A O 1
ATOM 789 N N . ASP A 1 106 ? -15.563 5.802 -0.240 1.00 94.94 106 ASP A N 1
ATOM 790 C CA . ASP A 1 106 ? -15.155 6.807 -1.225 1.00 94.94 106 ASP A CA 1
ATOM 791 C C . ASP A 1 106 ? -13.852 6.445 -1.965 1.00 94.94 106 ASP A C 1
ATOM 793 O O . ASP A 1 106 ? -13.590 6.960 -3.054 1.00 94.94 106 ASP A O 1
ATOM 797 N N . LEU A 1 107 ? -13.042 5.531 -1.416 1.00 95.50 107 LEU A N 1
ATOM 798 C CA . LEU A 1 107 ? -11.762 5.124 -2.002 1.00 95.50 107 LEU A CA 1
ATOM 799 C C . LEU A 1 107 ? -11.886 4.053 -3.093 1.00 95.50 107 LEU A C 1
ATOM 801 O O . LEU A 1 107 ? -10.903 3.808 -3.789 1.00 95.50 107 LEU A O 1
ATOM 805 N N . GLN A 1 108 ? -13.055 3.435 -3.291 1.00 93.12 108 GLN A N 1
ATOM 806 C CA . GLN A 1 108 ? -13.203 2.283 -4.199 1.00 93.12 108 GLN A CA 1
ATOM 807 C C . GLN A 1 108 ? -12.769 2.601 -5.641 1.00 93.12 108 GLN A C 1
ATOM 809 O O . GLN A 1 108 ? -12.071 1.813 -6.279 1.00 93.12 108 GLN A O 1
ATOM 814 N N . GLU A 1 109 ? -13.093 3.796 -6.148 1.00 92.12 109 GLU A N 1
ATOM 815 C CA . GLU A 1 109 ? -12.637 4.229 -7.477 1.00 92.12 109 GLU A CA 1
ATOM 816 C C . GLU A 1 109 ? -11.107 4.387 -7.540 1.00 92.12 109 GLU A C 1
ATOM 818 O O . GLU A 1 109 ? -10.474 3.996 -8.523 1.00 92.12 109 GLU A O 1
ATOM 823 N N . HIS A 1 110 ? -10.496 4.927 -6.482 1.00 93.38 110 HIS A N 1
ATOM 824 C CA . HIS A 1 110 ? -9.044 5.099 -6.402 1.00 93.38 110 HIS A CA 1
ATOM 825 C C . HIS A 1 110 ? -8.339 3.742 -6.344 1.00 93.38 110 HIS A C 1
ATOM 827 O O . HIS A 1 110 ? -7.362 3.538 -7.064 1.00 93.38 110 HIS A O 1
ATOM 833 N N . ILE A 1 111 ? -8.882 2.795 -5.575 1.00 95.19 111 ILE A N 1
ATOM 834 C CA . ILE A 1 111 ? -8.375 1.424 -5.473 1.00 95.19 111 ILE A CA 1
ATOM 835 C C . ILE A 1 111 ? -8.439 0.721 -6.832 1.00 95.19 111 ILE A C 1
ATOM 837 O O . ILE A 1 111 ? -7.431 0.186 -7.288 1.00 95.19 111 ILE A O 1
ATOM 841 N N . GLY A 1 112 ? -9.567 0.801 -7.545 1.00 93.25 112 GLY A N 1
ATOM 842 C CA . GLY A 1 112 ? -9.681 0.227 -8.889 1.00 93.25 112 GLY A CA 1
ATOM 843 C C . GLY A 1 112 ? -8.664 0.809 -9.881 1.00 93.25 112 GLY A C 1
ATOM 844 O O . GLY A 1 112 ? -8.118 0.093 -10.724 1.00 93.25 112 GLY A O 1
ATOM 845 N N . ARG A 1 113 ? -8.346 2.106 -9.760 1.00 94.38 113 ARG A N 1
ATOM 846 C CA . ARG A 1 113 ? -7.326 2.762 -10.592 1.00 94.38 113 ARG A CA 1
ATOM 847 C C . ARG A 1 113 ? -5.906 2.283 -10.286 1.00 94.38 113 ARG A C 1
ATOM 849 O O . ARG A 1 113 ? -5.124 2.201 -11.231 1.00 94.38 113 ARG A O 1
ATOM 856 N N . LEU A 1 114 ? -5.578 1.930 -9.037 1.00 94.94 114 LEU A N 1
ATOM 857 C CA . LEU A 1 114 ? -4.235 1.462 -8.645 1.00 94.94 114 LEU A CA 1
ATOM 858 C C . LEU A 1 114 ? -3.741 0.308 -9.515 1.00 94.94 114 LEU A C 1
ATOM 860 O O . LEU A 1 114 ? -2.615 0.332 -10.009 1.00 94.94 114 LEU A O 1
ATOM 864 N N . TYR A 1 115 ? -4.604 -0.682 -9.727 1.00 93.62 115 TYR A N 1
ATOM 865 C CA . TYR A 1 115 ? -4.268 -1.896 -10.470 1.00 93.62 115 TYR A CA 1
ATOM 866 C C . TYR A 1 115 ? -4.290 -1.686 -11.995 1.00 93.62 115 TYR A C 1
ATOM 868 O O . TYR A 1 115 ? -3.718 -2.466 -12.756 1.00 93.62 115 TYR A O 1
ATOM 876 N N . ALA A 1 116 ? -4.920 -0.605 -12.468 1.00 94.31 116 ALA A N 1
ATOM 877 C CA . ALA A 1 116 ? -5.089 -0.311 -13.889 1.00 94.31 116 ALA A CA 1
ATOM 878 C C . ALA A 1 116 ? -3.971 0.564 -14.488 1.00 94.31 116 ALA A C 1
ATOM 880 O O . ALA A 1 116 ? -3.839 0.634 -15.717 1.00 94.31 116 ALA A O 1
ATOM 881 N N . VAL A 1 117 ? -3.143 1.217 -13.666 1.00 95.06 117 VAL A N 1
ATOM 882 C CA . VAL A 1 117 ? -2.098 2.162 -14.114 1.00 95.06 117 VAL A CA 1
ATOM 883 C C . VAL A 1 117 ? -0.677 1.591 -13.965 1.00 95.06 117 VAL A C 1
ATOM 885 O O . VAL A 1 117 ? -0.481 0.610 -13.244 1.00 95.06 117 VAL A O 1
ATOM 888 N N . PRO A 1 118 ? 0.328 2.124 -14.688 1.00 95.56 118 PRO A N 1
ATOM 889 C CA . PRO A 1 118 ? 1.728 1.756 -14.479 1.00 95.56 118 PRO A CA 1
ATOM 890 C C . PRO A 1 118 ? 2.195 2.048 -13.048 1.00 95.56 118 PRO A C 1
ATOM 892 O O . PRO A 1 118 ? 1.756 3.015 -12.430 1.00 95.56 118 PRO A O 1
ATOM 895 N N . LEU A 1 119 ? 3.156 1.271 -12.547 1.00 93.25 119 LEU A N 1
ATOM 896 C CA . LEU A 1 119 ? 3.633 1.336 -11.162 1.00 93.25 119 LEU A CA 1
ATOM 897 C C . LEU A 1 119 ? 4.047 2.748 -10.716 1.00 93.25 119 LEU A C 1
ATOM 899 O O . LEU A 1 119 ? 3.732 3.157 -9.604 1.00 93.25 119 LEU A O 1
ATOM 903 N N . GLY A 1 120 ? 4.716 3.511 -11.586 1.00 91.75 120 GLY A N 1
ATOM 904 C CA . GLY A 1 120 ? 5.133 4.882 -11.269 1.00 91.75 120 GLY A CA 1
ATOM 905 C C . GLY A 1 120 ? 3.964 5.829 -10.965 1.00 91.75 120 GLY A C 1
ATOM 906 O O . GLY A 1 120 ? 4.125 6.749 -10.170 1.00 91.75 120 GLY A O 1
ATOM 907 N N . GLU A 1 121 ? 2.792 5.584 -11.555 1.00 94.75 121 GLU A N 1
ATOM 908 C CA . GLU A 1 121 ? 1.549 6.313 -11.267 1.00 94.75 121 GLU A CA 1
ATOM 909 C C . GLU A 1 121 ? 0.775 5.686 -10.097 1.00 94.75 121 GLU A C 1
ATOM 911 O O . GLU A 1 121 ? 0.104 6.397 -9.353 1.00 94.75 121 GLU A O 1
ATOM 916 N N . ALA A 1 122 ? 0.884 4.366 -9.911 1.00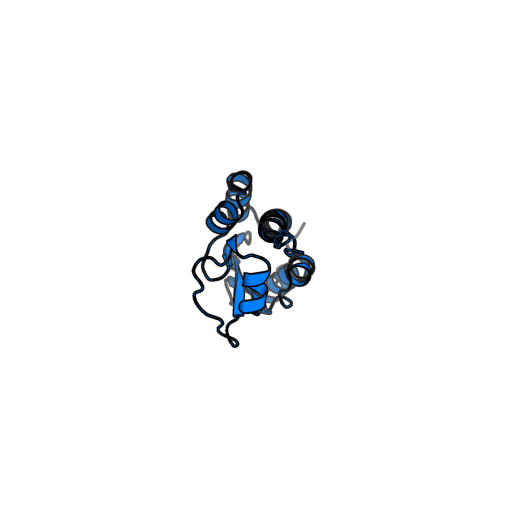 95.25 122 ALA A N 1
ATOM 917 C CA . ALA A 1 122 ? 0.213 3.650 -8.830 1.00 95.25 122 ALA A CA 1
ATOM 918 C C . ALA A 1 122 ? 0.797 3.980 -7.447 1.00 95.25 122 ALA A C 1
ATOM 920 O O . ALA A 1 122 ? 0.047 4.042 -6.482 1.00 95.25 122 ALA A O 1
ATOM 921 N N . ILE A 1 123 ? 2.112 4.203 -7.325 1.00 94.12 123 ILE A N 1
ATOM 922 C CA . ILE A 1 123 ? 2.771 4.416 -6.021 1.00 94.12 123 ILE A CA 1
ATOM 923 C C . ILE A 1 123 ? 2.226 5.646 -5.266 1.00 94.12 123 ILE A C 1
ATOM 925 O O . ILE A 1 123 ? 1.867 5.494 -4.097 1.00 94.12 123 ILE A O 1
ATOM 929 N N . PRO A 1 124 ? 2.118 6.849 -5.871 1.00 93.12 124 PRO A N 1
ATOM 930 C CA . PRO A 1 124 ? 1.521 7.998 -5.188 1.00 93.12 124 PRO A CA 1
ATOM 931 C C . PRO A 1 124 ? 0.073 7.745 -4.757 1.00 93.12 124 PRO A C 1
ATOM 933 O O . PRO A 1 124 ? -0.285 8.032 -3.619 1.00 93.12 124 PRO A O 1
ATOM 936 N N . LEU A 1 125 ? -0.730 7.133 -5.634 1.00 94.88 125 LEU A N 1
ATOM 937 C CA . LEU A 1 125 ? -2.118 6.776 -5.333 1.00 94.88 125 LEU A CA 1
ATOM 938 C C . LEU A 1 125 ? -2.203 5.760 -4.185 1.00 94.88 125 LEU A C 1
ATOM 940 O O . LEU A 1 125 ? -3.093 5.851 -3.344 1.00 94.88 125 LEU A O 1
ATOM 944 N N . LEU A 1 126 ? -1.278 4.797 -4.128 1.00 96.56 126 LEU A N 1
ATOM 945 C CA . LEU A 1 126 ? -1.235 3.797 -3.064 1.00 96.56 126 LEU A CA 1
ATOM 946 C C . LEU A 1 126 ? -0.944 4.473 -1.725 1.00 96.56 126 LEU A C 1
ATOM 948 O O . LEU A 1 126 ? -1.594 4.166 -0.732 1.00 96.56 126 LEU A O 1
ATOM 952 N N . ASN A 1 127 ? -0.013 5.426 -1.709 1.00 95.12 127 ASN A N 1
ATOM 953 C CA . ASN A 1 127 ? 0.298 6.211 -0.519 1.00 95.12 127 ASN A CA 1
ATOM 954 C C . ASN A 1 127 ? -0.930 7.008 -0.034 1.00 95.12 127 ASN A C 1
ATOM 956 O O . ASN A 1 127 ? -1.245 6.993 1.155 1.00 95.12 127 ASN A O 1
ATOM 960 N N . GLU A 1 128 ? -1.678 7.636 -0.948 1.00 94.50 128 GLU A N 1
ATOM 961 C CA . GLU A 1 128 ? -2.926 8.347 -0.630 1.00 94.50 128 GLU A CA 1
ATOM 962 C C . GLU A 1 128 ? -3.996 7.413 -0.039 1.00 94.50 128 GLU A C 1
ATOM 964 O O . GLU A 1 128 ? -4.556 7.709 1.020 1.00 94.50 128 GLU A O 1
ATOM 969 N N . VAL A 1 129 ? -4.246 6.265 -0.680 1.00 96.62 129 VAL A N 1
ATOM 970 C CA . VAL A 1 129 ? -5.221 5.263 -0.215 1.00 96.62 129 VAL A CA 1
ATOM 971 C C . VAL A 1 129 ? -4.832 4.714 1.158 1.00 96.62 129 VAL A C 1
ATOM 973 O O . VAL A 1 129 ? -5.661 4.693 2.066 1.00 96.62 129 VAL A O 1
ATOM 976 N N . MET A 1 130 ? -3.571 4.323 1.351 1.00 96.69 130 MET A N 1
ATOM 977 C CA . MET A 1 130 ? -3.103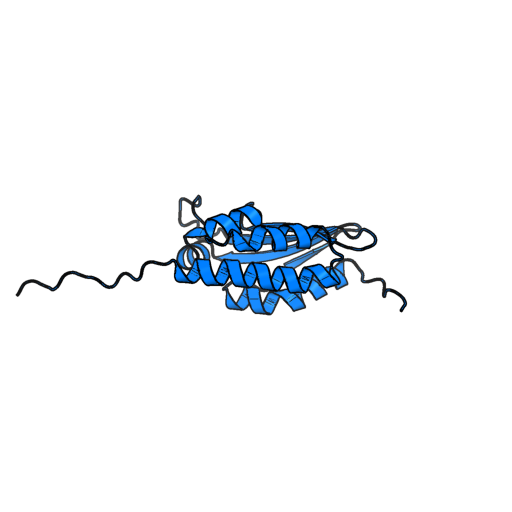 3.774 2.627 1.00 96.69 130 MET A CA 1
ATOM 978 C C . MET A 1 130 ? -3.132 4.813 3.747 1.00 96.69 130 MET A C 1
ATOM 980 O O . MET A 1 130 ? -3.553 4.497 4.858 1.00 96.69 130 MET A O 1
ATOM 984 N N . THR A 1 131 ? -2.760 6.064 3.459 1.00 95.19 131 THR A N 1
ATOM 985 C CA . THR A 1 131 ? -2.871 7.168 4.426 1.00 95.19 131 THR A CA 1
ATOM 986 C C . THR A 1 131 ? -4.316 7.340 4.882 1.00 95.19 131 THR A C 1
ATOM 988 O O . THR A 1 131 ? -4.584 7.462 6.078 1.00 95.19 131 THR A O 1
ATOM 991 N N . ALA A 1 132 ? -5.253 7.328 3.934 1.00 94.88 132 ALA A N 1
ATOM 992 C CA . ALA A 1 132 ? -6.673 7.486 4.196 1.00 94.88 132 ALA A CA 1
ATOM 993 C C . ALA A 1 132 ? -7.240 6.340 5.055 1.00 94.88 132 ALA A C 1
ATOM 995 O O . ALA A 1 132 ? -7.947 6.615 6.024 1.00 94.88 132 ALA A O 1
ATOM 996 N N . ILE A 1 133 ? -6.893 5.087 4.740 1.00 95.44 133 ILE A N 1
ATOM 997 C CA . ILE A 1 133 ? -7.321 3.899 5.497 1.00 95.44 133 ILE A CA 1
ATOM 998 C C . ILE A 1 133 ? -6.758 3.929 6.926 1.00 95.44 133 ILE A C 1
ATOM 1000 O O . ILE A 1 133 ? -7.515 3.841 7.893 1.00 95.44 133 ILE A O 1
ATOM 1004 N N . LEU A 1 134 ? -5.439 4.096 7.077 1.00 93.88 134 LEU A N 1
ATOM 1005 C CA . LEU A 1 134 ? -4.768 4.006 8.378 1.00 93.88 134 LEU A CA 1
ATOM 1006 C C . LEU A 1 134 ? -5.118 5.181 9.301 1.00 93.88 134 LEU A C 1
ATOM 1008 O O . LEU A 1 134 ? -5.261 4.993 10.508 1.00 93.88 134 LEU A O 1
ATOM 1012 N N . SER A 1 135 ? -5.298 6.387 8.757 1.00 90.25 135 SER A N 1
ATOM 1013 C CA . SER A 1 135 ? -5.643 7.560 9.574 1.00 90.25 135 SER A CA 1
ATOM 1014 C C . SER A 1 135 ? -7.046 7.439 10.172 1.00 90.25 135 SER A C 1
ATOM 1016 O O . SER A 1 135 ? -7.212 7.622 11.376 1.00 90.25 135 SER A O 1
ATOM 1018 N N . THR A 1 136 ? -8.046 7.056 9.371 1.00 83.75 136 THR A N 1
ATOM 1019 C CA . THR A 1 136 ? -9.427 6.890 9.856 1.00 83.75 136 THR A CA 1
ATOM 1020 C C . THR A 1 136 ? -9.553 5.711 10.824 1.00 83.75 136 THR A C 1
ATOM 1022 O O . THR A 1 136 ? -10.194 5.835 11.868 1.00 83.75 136 THR A O 1
ATOM 1025 N N . ALA A 1 137 ? -8.880 4.592 10.539 1.00 73.00 137 ALA A N 1
ATOM 1026 C CA . ALA A 1 137 ? -8.892 3.426 11.420 1.00 73.00 137 ALA A CA 1
ATOM 1027 C C . ALA A 1 137 ? -8.283 3.709 12.807 1.00 73.00 137 ALA A C 1
ATOM 1029 O O . ALA A 1 137 ? -8.695 3.094 13.791 1.00 73.00 137 ALA A O 1
ATOM 1030 N N . SER A 1 138 ? -7.334 4.651 12.900 1.00 73.19 138 SER A N 1
ATOM 1031 C CA . SER A 1 138 ? -6.738 5.061 14.176 1.00 73.19 138 SER A CA 1
ATOM 1032 C C . SER A 1 138 ? -7.672 5.919 15.032 1.00 73.19 138 SER A C 1
ATOM 1034 O O . SER A 1 138 ? -7.609 5.852 16.260 1.00 73.19 138 SER A O 1
ATOM 1036 N N . GLU A 1 139 ? -8.518 6.738 14.405 1.00 67.62 139 GLU A N 1
ATOM 1037 C CA . GLU A 1 139 ? -9.434 7.664 15.087 1.00 67.62 139 GLU A CA 1
ATOM 1038 C C . GLU A 1 139 ? -10.694 6.972 15.619 1.00 67.62 139 GLU A C 1
ATOM 1040 O O . GLU A 1 139 ? -11.293 7.440 16.586 1.00 67.62 139 GLU A O 1
ATOM 1045 N N . ALA A 1 140 ? -11.073 5.831 15.038 1.00 58.56 140 ALA A N 1
ATOM 1046 C CA . ALA A 1 140 ? -12.247 5.055 15.437 1.00 58.56 140 ALA A CA 1
ATOM 1047 C C . ALA A 1 140 ? -12.126 4.376 16.821 1.00 58.56 140 ALA A C 1
ATOM 1049 O O . ALA A 1 140 ? -13.068 3.717 17.265 1.00 58.56 140 ALA A O 1
ATOM 1050 N N . SER A 1 141 ? -11.001 4.534 17.529 1.00 46.09 141 SER A N 1
ATOM 1051 C CA . SER A 1 141 ? -10.857 4.049 18.904 1.00 46.09 141 SER A CA 1
ATOM 1052 C C . SER A 1 141 ? -11.759 4.856 19.852 1.00 46.09 141 SER A C 1
ATOM 1054 O O . SER A 1 141 ? -11.537 6.059 20.023 1.00 46.09 141 SER A O 1
ATOM 1056 N N . PRO A 1 142 ? -12.765 4.244 20.510 1.00 45.09 142 PRO A N 1
ATOM 1057 C CA . PRO A 1 142 ? -13.577 4.951 21.486 1.00 45.09 142 PRO A CA 1
ATOM 1058 C C . PRO A 1 142 ? -12.676 5.378 22.644 1.00 45.09 142 PRO A C 1
ATOM 1060 O O . PRO A 1 142 ? -12.091 4.553 23.342 1.00 45.09 142 PRO A O 1
ATOM 1063 N N . SER A 1 143 ? -12.548 6.688 22.842 1.00 43.53 143 SER A N 1
ATOM 1064 C CA . SER A 1 143 ? -11.892 7.248 24.016 1.00 43.53 143 SER A CA 1
ATOM 1065 C C . SER A 1 143 ? -12.648 6.770 25.261 1.00 43.53 143 SER A C 1
ATOM 1067 O O . SER A 1 143 ? -13.695 7.325 25.590 1.00 43.53 143 SER A O 1
ATOM 1069 N N . GLU A 1 144 ? -12.117 5.776 25.978 1.00 49.84 144 GLU A N 1
ATOM 1070 C CA . GLU A 1 144 ? -12.513 5.447 27.352 1.00 49.84 144 GLU A CA 1
ATOM 1071 C C . GLU A 1 144 ? -12.217 6.649 28.262 1.00 49.84 144 GLU A C 1
ATOM 1073 O O . GLU A 1 144 ? -11.180 6.735 28.915 1.00 49.84 144 GLU A O 1
ATOM 1078 N N . ARG A 1 145 ? -13.121 7.631 28.282 1.00 50.72 145 ARG A N 1
ATOM 1079 C CA . ARG A 1 145 ? -13.164 8.704 29.279 1.00 50.72 145 ARG A CA 1
ATOM 1080 C C . ARG A 1 145 ? -14.606 9.065 29.606 1.00 50.72 145 ARG A C 1
ATOM 1082 O O . ARG A 1 145 ? -15.034 10.181 29.373 1.00 50.72 145 ARG A O 1
ATOM 1089 N N . ASP A 1 146 ? -15.315 8.113 30.193 1.00 47.66 146 ASP A N 1
ATOM 1090 C CA . ASP A 1 146 ? -16.420 8.404 31.109 1.00 47.66 146 ASP A CA 1
ATOM 1091 C C . ASP A 1 146 ? -16.454 7.307 32.177 1.00 47.66 146 ASP A C 1
ATOM 1093 O O . ASP A 1 146 ? -17.297 6.411 32.202 1.00 47.66 146 ASP A O 1
ATOM 1097 N N . GLY A 1 147 ? -15.454 7.349 33.061 1.00 52.12 147 GLY A N 1
ATOM 1098 C CA . GLY A 1 147 ? -15.585 6.694 34.355 1.00 52.12 147 GLY A CA 1
ATOM 1099 C C . GLY A 1 147 ? -16.691 7.414 35.136 1.00 52.12 147 GLY A C 1
ATOM 1100 O O . GLY A 1 147 ? -16.665 8.646 35.194 1.00 52.12 147 GLY A O 1
ATOM 1101 N N . PRO A 1 148 ? -17.672 6.699 35.714 1.00 62.19 148 PRO A N 1
ATOM 1102 C CA . PRO A 1 148 ? -18.747 7.340 36.461 1.00 62.19 148 PRO A CA 1
ATOM 1103 C C . PRO A 1 148 ? -18.170 8.150 37.635 1.00 62.19 148 PRO A C 1
ATOM 1105 O O . PRO A 1 148 ? -17.166 7.732 38.223 1.00 62.19 148 PRO A O 1
ATOM 1108 N N . PRO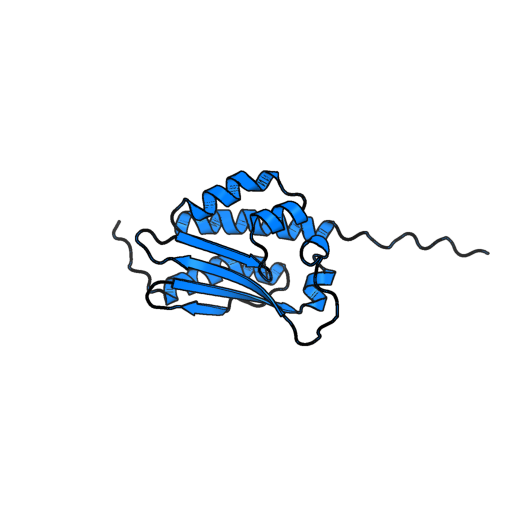 A 1 149 ? -18.781 9.292 38.007 1.00 57.56 149 PRO A N 1
ATOM 1109 C CA . PRO A 1 149 ? -18.333 10.051 39.165 1.00 57.56 149 PRO A CA 1
ATOM 1110 C C . PRO A 1 149 ? -18.394 9.159 40.406 1.00 57.56 149 PRO A C 1
ATOM 1112 O O . PRO A 1 149 ? -19.425 8.544 40.689 1.00 57.56 149 PRO A O 1
ATOM 1115 N N . SER A 1 150 ? -17.277 9.088 41.135 1.00 59.34 150 SER A N 1
ATOM 1116 C CA . SER A 1 150 ? -17.203 8.408 42.425 1.00 59.34 150 SER A CA 1
ATOM 1117 C C . SER A 1 150 ? -18.351 8.876 43.325 1.00 59.34 150 SER A C 1
ATOM 1119 O O . SER A 1 150 ? -18.510 10.088 43.510 1.00 59.34 150 SER A O 1
ATOM 1121 N N . PRO A 1 151 ? -19.154 7.962 43.895 1.00 68.06 151 PRO A N 1
ATOM 1122 C CA . PRO A 1 151 ? -20.071 8.337 44.955 1.00 68.06 151 PRO A CA 1
ATOM 1123 C C . PRO A 1 151 ? -19.270 8.778 46.188 1.00 68.06 151 PRO A C 1
ATOM 1125 O O . PRO A 1 151 ? -18.163 8.297 46.433 1.00 68.06 151 PRO A O 1
ATOM 1128 N N . SER A 1 152 ? -19.857 9.754 46.878 1.00 69.19 152 SER A N 1
ATOM 1129 C CA . SER A 1 152 ? -19.297 10.621 47.922 1.00 69.19 152 SER A CA 1
ATOM 1130 C C . SER A 1 152 ? -18.637 9.928 49.109 1.00 69.19 152 SER A C 1
ATOM 1132 O O . SER A 1 152 ? -19.103 8.838 49.507 1.00 69.19 152 SER A O 1
#